Protein AF-A0A4P5X257-F1 (afdb_monomer)

Secondary structure (DSSP, 8-state):
---HHHHHHHHHHS-HHHHHHHHHHHHTTS-GGGSPPPPHHHHHHHHHHHHHHHTT-SPP--HHHHHHHHHHHTT---

Foldseek 3Di:
DDDPVRVVVVLVPDDPVVNVVVVVVVVVPDDPVNDDDDDPVVVVVVVVVVVCVVVVVDDDDDPVVVVVVVCVVVVVND

Radius of gyration: 18.59 Å; Cα contacts (8 Å, |Δi|>4): 16; chains: 1; bounding box: 46×22×42 Å

Sequence (78 aa):
MSTIEEILAAVRLLPGTDRGRLIPLIWDEVSPADWASPAAPWLTESQRRSSEIDQGTMVTADWDVVRQRARRATGLHQ

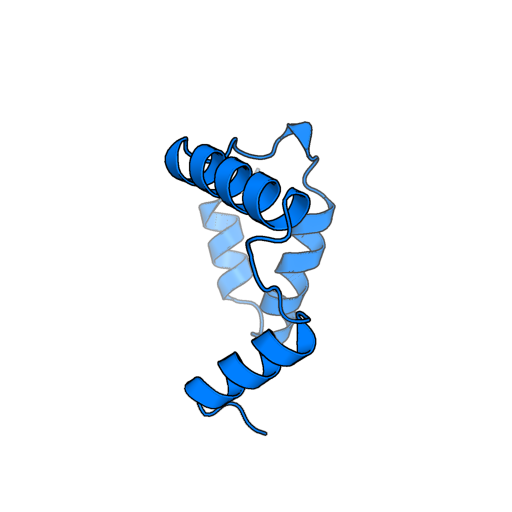Mean predicted aligned error: 7.38 Å

Structure (mmCIF, N/CA/C/O backbone):
data_AF-A0A4P5X257-F1
#
_entry.id   AF-A0A4P5X257-F1
#
loop_
_atom_site.group_PDB
_atom_site.id
_atom_site.type_symbol
_atom_site.label_atom_id
_atom_site.label_alt_id
_atom_site.label_comp_id
_atom_site.label_asym_id
_atom_site.label_entity_id
_atom_site.label_seq_id
_atom_site.pdb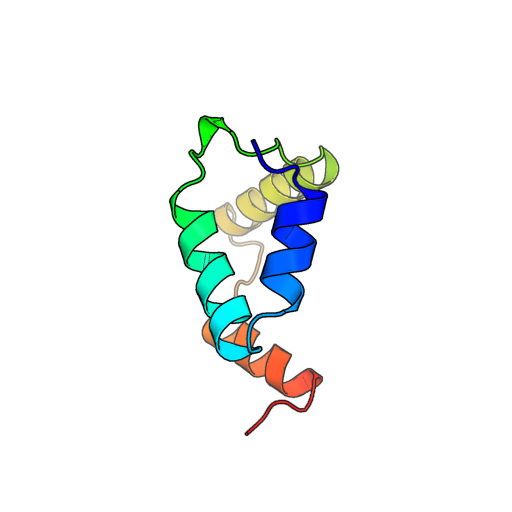x_PDB_ins_code
_atom_site.Cartn_x
_atom_site.Cartn_y
_atom_site.Cartn_z
_atom_site.occupancy
_atom_site.B_iso_or_equiv
_atom_site.auth_seq_id
_atom_site.auth_comp_id
_atom_site.auth_asym_id
_atom_site.auth_atom_id
_atom_site.pdbx_PDB_model_num
ATOM 1 N N . MET A 1 1 ? 28.245 -4.667 -9.146 1.00 60.66 1 MET A N 1
ATOM 2 C CA . MET A 1 1 ? 27.066 -4.289 -8.342 1.00 60.66 1 MET A CA 1
ATOM 3 C C . MET A 1 1 ? 26.331 -3.232 -9.126 1.00 60.66 1 MET A C 1
ATOM 5 O O . MET A 1 1 ? 26.999 -2.306 -9.562 1.00 60.66 1 MET A O 1
ATOM 9 N N . SER A 1 2 ? 25.031 -3.400 -9.349 1.00 81.62 2 SER A N 1
ATOM 10 C CA . SER A 1 2 ? 24.226 -2.366 -10.002 1.00 81.62 2 SER A CA 1
ATOM 11 C C . SER A 1 2 ? 23.705 -1.376 -8.966 1.00 81.62 2 SER A C 1
ATOM 13 O O . SER A 1 2 ? 23.389 -1.787 -7.848 1.00 81.62 2 SER A O 1
ATOM 15 N N . THR A 1 3 ? 23.621 -0.092 -9.309 1.00 94.62 3 THR A N 1
ATOM 16 C CA . THR A 1 3 ? 22.985 0.905 -8.431 1.00 94.62 3 THR A CA 1
ATOM 17 C C . THR A 1 3 ? 21.458 0.801 -8.504 1.00 94.62 3 THR A C 1
ATOM 19 O O . THR A 1 3 ? 20.902 0.197 -9.427 1.00 94.62 3 THR A O 1
ATOM 22 N N . ILE A 1 4 ? 20.753 1.401 -7.540 1.00 92.62 4 ILE A N 1
ATOM 23 C CA . ILE A 1 4 ? 19.282 1.467 -7.566 1.00 92.62 4 ILE A CA 1
ATOM 24 C C . ILE A 1 4 ? 18.800 2.166 -8.845 1.00 92.62 4 ILE A C 1
ATOM 26 O O . ILE A 1 4 ? 17.826 1.735 -9.457 1.00 92.62 4 ILE A O 1
ATOM 30 N N . GLU A 1 5 ? 19.499 3.205 -9.294 1.00 95.31 5 GLU A N 1
ATOM 31 C CA . GLU A 1 5 ? 19.173 3.949 -10.510 1.00 95.31 5 GLU A CA 1
ATOM 32 C C . GLU A 1 5 ? 19.310 3.080 -11.765 1.00 95.31 5 GLU A C 1
ATOM 34 O O . GLU A 1 5 ? 18.441 3.132 -12.637 1.00 95.31 5 GLU A O 1
ATOM 39 N N . GLU A 1 6 ? 20.352 2.248 -11.846 1.00 95.94 6 GLU A N 1
ATOM 40 C CA . GLU A 1 6 ? 20.553 1.304 -12.952 1.00 95.94 6 GLU A CA 1
ATOM 41 C C . GLU A 1 6 ? 19.464 0.224 -12.978 1.00 95.94 6 GLU A C 1
ATOM 43 O O . GLU A 1 6 ? 18.923 -0.091 -14.041 1.00 95.94 6 GLU A O 1
ATOM 48 N N . ILE A 1 7 ? 19.077 -0.295 -11.807 1.00 93.44 7 ILE A N 1
ATOM 49 C CA . ILE A 1 7 ? 17.972 -1.254 -11.675 1.00 93.44 7 ILE A CA 1
ATOM 50 C C . ILE A 1 7 ? 16.658 -0.604 -12.125 1.00 93.44 7 ILE A C 1
ATOM 52 O O . ILE A 1 7 ? 15.921 -1.182 -12.923 1.00 93.44 7 ILE A O 1
ATOM 56 N N . LEU A 1 8 ? 16.369 0.622 -11.680 1.00 93.88 8 LEU A N 1
ATOM 57 C CA . LEU A 1 8 ? 15.167 1.353 -12.088 1.00 93.88 8 LEU A CA 1
ATOM 58 C C . LEU A 1 8 ? 15.157 1.658 -13.589 1.00 93.88 8 LEU A C 1
ATOM 60 O O . LEU A 1 8 ? 14.099 1.588 -14.219 1.00 93.88 8 LEU A O 1
ATOM 64 N N . ALA A 1 9 ? 16.312 1.979 -14.176 1.00 95.38 9 ALA A N 1
ATOM 65 C CA . ALA A 1 9 ? 16.442 2.164 -15.616 1.00 95.38 9 ALA A CA 1
ATOM 66 C C . ALA A 1 9 ? 16.108 0.869 -16.372 1.00 95.38 9 ALA A C 1
ATOM 68 O O . ALA A 1 9 ? 15.310 0.909 -17.307 1.00 95.38 9 ALA A O 1
ATOM 69 N N . ALA A 1 10 ? 16.622 -0.279 -15.921 1.00 94.50 10 ALA A N 1
ATOM 70 C CA . ALA A 1 10 ? 16.310 -1.580 -16.508 1.00 94.50 10 ALA A CA 1
ATOM 71 C C . ALA A 1 10 ? 14.821 -1.942 -16.372 1.00 94.50 10 ALA A C 1
ATOM 73 O O . ALA A 1 10 ? 14.188 -2.332 -17.353 1.00 94.50 10 ALA A O 1
ATOM 74 N N . VAL A 1 11 ? 14.222 -1.733 -15.193 1.00 94.44 11 VAL A N 1
ATOM 75 C CA . VAL A 1 11 ? 12.786 -1.974 -14.964 1.00 94.44 11 VAL A CA 1
ATOM 76 C C . VAL A 1 11 ? 11.927 -1.125 -15.902 1.00 94.44 11 VAL A C 1
ATOM 78 O O . VAL A 1 11 ? 10.920 -1.606 -16.414 1.00 94.44 11 VAL A O 1
ATOM 81 N N . ARG A 1 12 ? 12.315 0.126 -16.182 1.00 94.50 12 ARG A N 1
ATOM 82 C CA . ARG A 1 12 ? 11.571 1.013 -17.096 1.00 94.50 12 ARG A CA 1
ATOM 83 C C . ARG A 1 12 ? 11.553 0.531 -18.547 1.00 94.50 12 ARG A C 1
ATOM 85 O O . ARG A 1 12 ? 10.622 0.907 -19.255 1.00 94.50 12 ARG A O 1
ATOM 92 N N . LEU A 1 13 ? 12.522 -0.285 -18.966 1.00 96.38 13 LEU A N 1
ATOM 93 C CA . LEU A 1 13 ? 12.583 -0.871 -20.311 1.00 96.38 13 LEU A CA 1
ATOM 94 C C . LEU A 1 13 ? 11.661 -2.088 -20.480 1.00 96.38 13 LEU A C 1
ATOM 96 O O . LEU A 1 13 ? 11.401 -2.501 -21.609 1.00 96.38 13 LEU A O 1
ATOM 100 N N . LEU A 1 14 ? 11.157 -2.663 -19.385 1.00 95.06 14 LEU A N 1
ATOM 101 C CA . LEU A 1 14 ? 10.275 -3.824 -19.442 1.00 95.06 14 LEU A CA 1
ATOM 102 C C . LEU A 1 14 ? 8.857 -3.453 -19.915 1.00 95.06 14 LEU A C 1
ATOM 104 O O . LEU A 1 14 ? 8.364 -2.355 -19.618 1.00 95.06 14 LEU A O 1
ATOM 108 N N . PRO A 1 15 ? 8.143 -4.389 -20.570 1.00 95.81 15 PRO A N 1
ATOM 109 C CA . PRO A 1 15 ? 6.717 -4.252 -20.838 1.00 95.81 15 PRO A CA 1
ATOM 110 C C . PRO A 1 15 ? 5.917 -3.927 -19.569 1.00 95.81 15 PRO A C 1
ATOM 112 O O . PRO A 1 15 ? 6.245 -4.366 -18.467 1.00 95.81 15 PRO A O 1
ATOM 115 N N . GLY A 1 16 ? 4.819 -3.176 -19.713 1.00 91.38 16 GLY A N 1
ATOM 116 C CA . GLY A 1 16 ? 3.959 -2.791 -18.584 1.00 91.38 16 GLY A CA 1
ATOM 117 C C . GLY A 1 16 ? 3.468 -3.978 -17.748 1.00 91.38 16 GLY A C 1
ATOM 118 O O . GLY A 1 16 ? 3.430 -3.885 -16.523 1.00 91.38 16 GLY A O 1
ATOM 119 N N . THR A 1 17 ? 3.168 -5.099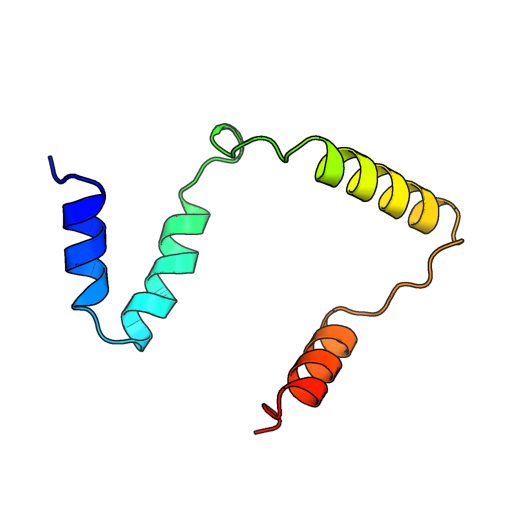 -18.403 1.00 91.69 17 THR A N 1
ATOM 120 C CA . THR A 1 17 ? 2.776 -6.361 -17.762 1.00 91.69 17 THR A CA 1
ATOM 121 C C . THR A 1 17 ? 3.875 -6.919 -16.865 1.00 91.69 17 THR A C 1
ATOM 123 O O . THR A 1 17 ? 3.600 -7.312 -15.735 1.00 91.69 17 THR A O 1
ATOM 126 N N . ASP A 1 18 ? 5.124 -6.902 -17.325 1.00 93.44 18 ASP A N 1
ATOM 127 C CA . ASP A 1 18 ? 6.257 -7.445 -16.575 1.00 93.44 18 ASP A CA 1
ATOM 128 C C . ASP A 1 18 ? 6.657 -6.516 -15.428 1.00 93.44 18 ASP A C 1
ATOM 130 O O . ASP A 1 18 ? 6.895 -6.983 -14.316 1.00 93.44 18 ASP A O 1
ATOM 134 N N . ARG A 1 19 ? 6.599 -5.193 -15.639 1.00 93.50 19 ARG A N 1
ATOM 135 C CA . ARG A 1 19 ? 6.763 -4.210 -14.553 1.00 93.50 19 ARG A CA 1
ATOM 136 C C . ARG A 1 19 ? 5.745 -4.419 -13.435 1.00 93.50 19 ARG A C 1
ATOM 138 O O . ARG A 1 19 ? 6.110 -4.377 -12.266 1.00 93.50 19 ARG A O 1
ATOM 145 N N . GLY A 1 20 ? 4.482 -4.673 -13.784 1.00 89.75 20 GLY A N 1
ATOM 146 C CA . GLY A 1 20 ? 3.431 -4.955 -12.804 1.00 89.75 20 GLY A CA 1
ATOM 147 C C . GLY A 1 20 ? 3.677 -6.246 -12.019 1.00 89.75 20 GLY A C 1
ATOM 148 O O . GLY A 1 20 ? 3.407 -6.289 -10.822 1.00 89.75 20 GLY A O 1
ATOM 149 N N . ARG A 1 21 ? 4.235 -7.277 -12.666 1.00 90.38 21 ARG A N 1
ATOM 150 C CA . ARG A 1 21 ? 4.585 -8.554 -12.022 1.00 90.38 21 ARG A CA 1
ATOM 151 C C . ARG A 1 21 ? 5.783 -8.450 -11.080 1.00 90.38 21 ARG A C 1
ATOM 153 O O . ARG A 1 21 ? 5.851 -9.223 -10.135 1.00 90.38 21 ARG A O 1
ATOM 160 N N . LEU A 1 22 ? 6.704 -7.512 -11.3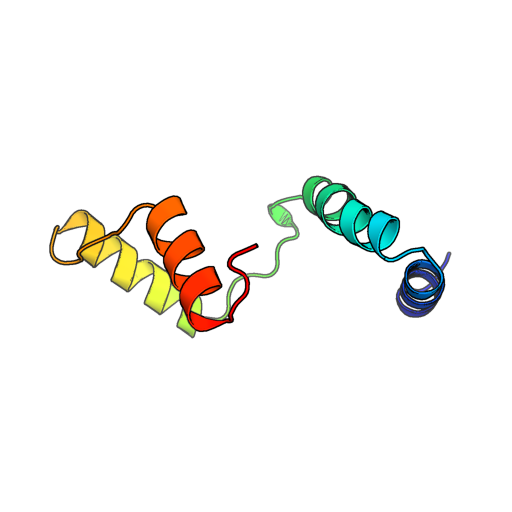09 1.00 91.50 22 LEU A N 1
ATOM 161 C CA . LEU A 1 22 ? 7.875 -7.327 -10.444 1.00 91.50 22 LEU A CA 1
ATOM 162 C C . LEU A 1 22 ? 7.522 -6.829 -9.041 1.00 91.50 22 LEU A C 1
ATOM 164 O O . LEU A 1 22 ? 8.188 -7.212 -8.089 1.00 91.50 22 LEU A O 1
ATOM 168 N N . ILE A 1 23 ? 6.490 -5.993 -8.902 1.00 86.31 23 ILE A N 1
ATOM 169 C CA . ILE A 1 23 ? 6.105 -5.405 -7.610 1.00 86.31 23 ILE A CA 1
ATOM 170 C C . ILE A 1 23 ? 5.844 -6.480 -6.541 1.00 86.31 23 ILE A C 1
ATOM 172 O O . ILE A 1 23 ? 6.510 -6.421 -5.511 1.00 86.31 23 ILE A O 1
ATOM 176 N N . PRO A 1 24 ? 4.942 -7.464 -6.746 1.00 90.19 24 PRO A N 1
ATOM 177 C CA . PRO A 1 24 ? 4.715 -8.506 -5.745 1.00 90.19 24 PRO A CA 1
ATOM 178 C C . PRO A 1 24 ? 5.946 -9.398 -5.531 1.00 90.19 24 PRO A C 1
ATOM 180 O O . PRO A 1 24 ? 6.250 -9.726 -4.394 1.00 90.19 24 PRO A O 1
ATOM 183 N N . LEU A 1 25 ? 6.702 -9.716 -6.591 1.00 91.12 25 LEU A N 1
ATOM 184 C CA . LEU A 1 25 ? 7.912 -10.545 -6.483 1.00 91.12 25 LEU A CA 1
ATOM 185 C C . LEU A 1 25 ? 8.998 -9.905 -5.614 1.00 91.12 25 LEU A C 1
ATOM 187 O O . LEU A 1 25 ? 9.717 -10.611 -4.928 1.00 91.12 25 LEU A O 1
ATOM 191 N N . ILE A 1 26 ? 9.141 -8.580 -5.667 1.00 89.31 26 ILE A N 1
ATOM 192 C CA . ILE A 1 26 ? 10.101 -7.860 -4.825 1.00 89.31 26 ILE A CA 1
ATOM 193 C C . ILE A 1 26 ? 9.535 -7.687 -3.417 1.00 89.31 26 ILE A C 1
ATOM 195 O O . ILE A 1 26 ? 10.272 -7.814 -2.448 1.00 89.31 26 ILE A O 1
ATOM 199 N N . TRP A 1 27 ? 8.239 -7.387 -3.303 1.00 87.62 27 TRP A N 1
ATOM 200 C CA . TRP A 1 27 ? 7.583 -7.141 -2.022 1.00 87.62 27 TRP A CA 1
ATOM 201 C C . TRP A 1 27 ? 7.688 -8.336 -1.068 1.00 87.62 27 TRP A C 1
ATOM 203 O O . TRP A 1 27 ? 8.002 -8.143 0.104 1.00 87.62 27 TRP A O 1
ATOM 213 N N . ASP A 1 28 ? 7.488 -9.553 -1.577 1.00 86.75 28 ASP A N 1
ATOM 214 C CA . ASP A 1 28 ? 7.512 -10.781 -0.771 1.00 86.75 28 ASP A CA 1
ATOM 215 C C . ASP A 1 28 ? 8.916 -11.136 -0.238 1.00 86.75 28 ASP A C 1
ATOM 217 O O . ASP A 1 28 ? 9.039 -11.875 0.737 1.00 86.75 28 ASP A O 1
ATOM 221 N N . GLU A 1 29 ? 9.974 -10.576 -0.829 1.00 90.44 29 GLU A N 1
ATOM 222 C CA . GLU A 1 29 ? 11.369 -10.801 -0.424 1.00 90.44 29 GLU A CA 1
ATOM 223 C C . GLU A 1 29 ? 11.844 -9.811 0.658 1.00 90.44 29 GLU A C 1
ATOM 225 O O . GLU A 1 29 ? 12.924 -9.977 1.230 1.00 90.44 29 GLU A O 1
ATOM 230 N N . VAL A 1 30 ? 11.065 -8.764 0.965 1.00 89.44 30 VAL A N 1
ATOM 231 C CA . VAL A 1 30 ? 11.436 -7.776 1.987 1.00 89.44 30 VAL A CA 1
ATOM 232 C C . VAL A 1 30 ? 10.992 -8.260 3.366 1.00 89.44 30 VAL A C 1
ATOM 234 O O . VAL A 1 30 ? 9.803 -8.249 3.694 1.00 89.44 30 VAL A O 1
ATOM 237 N N . SER A 1 31 ? 11.961 -8.613 4.213 1.00 89.56 31 SER A N 1
ATOM 238 C CA . SER A 1 31 ? 11.704 -8.979 5.608 1.00 89.56 31 SER A CA 1
ATOM 239 C C . SER A 1 31 ? 10.952 -7.862 6.348 1.00 89.56 31 SER A C 1
ATOM 241 O O . SER A 1 31 ? 11.344 -6.697 6.247 1.00 89.56 31 SER A O 1
ATOM 243 N N . PRO A 1 32 ? 9.940 -8.186 7.177 1.00 87.44 32 PRO A N 1
ATOM 244 C CA . PRO A 1 32 ? 9.272 -7.204 8.031 1.00 87.44 32 PRO A CA 1
ATOM 245 C C . PRO A 1 32 ? 10.215 -6.420 8.953 1.00 87.44 32 PRO A C 1
ATOM 247 O O . PRO A 1 32 ? 9.892 -5.306 9.354 1.00 87.44 32 PRO A O 1
ATOM 250 N N . ALA A 1 33 ? 11.381 -6.984 9.286 1.00 88.81 33 ALA A N 1
ATOM 251 C CA . ALA A 1 33 ? 12.395 -6.302 10.088 1.00 88.81 33 ALA A CA 1
ATOM 252 C C . ALA A 1 33 ? 13.050 -5.117 9.354 1.00 88.81 33 ALA A C 1
ATOM 254 O O . ALA A 1 33 ? 13.520 -4.186 10.005 1.00 88.81 33 ALA A O 1
ATOM 255 N N . ASP A 1 34 ? 13.051 -5.142 8.020 1.00 89.62 34 ASP A N 1
ATOM 256 C CA . ASP A 1 34 ? 13.647 -4.110 7.167 1.00 89.62 34 ASP A CA 1
ATOM 257 C C . ASP A 1 34 ? 12.624 -3.051 6.730 1.00 89.62 34 ASP A C 1
ATOM 259 O O . ASP A 1 34 ? 12.949 -2.110 6.001 1.00 89.62 34 ASP A O 1
ATOM 263 N N . TRP A 1 35 ? 11.365 -3.184 7.157 1.00 87.56 35 TRP A N 1
ATOM 264 C CA . TRP A 1 35 ? 10.330 -2.216 6.825 1.00 87.56 35 TRP A CA 1
ATOM 265 C C . TRP A 1 35 ? 10.604 -0.886 7.524 1.00 87.56 35 TRP A C 1
ATOM 267 O O . TRP A 1 35 ? 10.861 -0.818 8.728 1.00 87.56 35 TRP A O 1
ATOM 277 N N . ALA A 1 36 ? 10.493 0.205 6.768 1.00 86.06 36 ALA A N 1
ATOM 278 C CA . ALA A 1 36 ? 10.541 1.536 7.349 1.00 86.06 36 ALA A CA 1
ATOM 279 C C . ALA A 1 36 ? 9.403 1.695 8.368 1.00 86.06 36 ALA A C 1
ATOM 281 O O . ALA A 1 36 ? 8.242 1.399 8.069 1.00 86.06 36 ALA A O 1
ATOM 282 N N . SER A 1 37 ? 9.723 2.199 9.564 1.00 85.88 37 SER A N 1
ATOM 283 C CA . SER A 1 37 ? 8.682 2.509 10.543 1.00 85.88 37 SER A CA 1
ATOM 284 C C . SER A 1 37 ? 7.741 3.582 9.984 1.00 85.88 37 SER A C 1
ATOM 286 O O . SER A 1 37 ? 8.217 4.582 9.432 1.00 85.88 37 SER A O 1
ATOM 288 N N . PRO A 1 38 ? 6.414 3.416 10.131 1.00 87.75 38 PRO A N 1
ATOM 289 C CA . PRO A 1 38 ? 5.458 4.433 9.723 1.00 87.75 38 PRO A CA 1
ATOM 290 C C . PRO A 1 38 ? 5.748 5.767 10.413 1.00 87.75 38 PRO A C 1
ATOM 292 O O . PRO A 1 38 ? 6.123 5.810 11.586 1.00 87.75 38 PRO A O 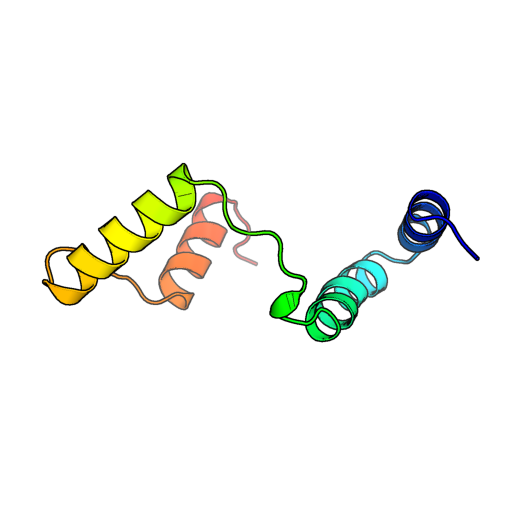1
ATOM 295 N N . ALA A 1 39 ? 5.526 6.876 9.707 1.00 92.56 39 ALA A N 1
ATOM 296 C CA . ALA A 1 39 ? 5.622 8.194 10.323 1.00 92.56 39 ALA A CA 1
ATOM 297 C C . ALA A 1 39 ? 4.616 8.326 11.484 1.00 92.56 39 ALA A C 1
ATOM 299 O O . ALA A 1 39 ? 3.503 7.799 11.411 1.00 92.56 39 ALA A O 1
ATOM 300 N N . ALA A 1 40 ? 4.978 9.084 12.524 1.00 93.88 40 ALA A N 1
ATOM 301 C CA . ALA A 1 40 ? 4.168 9.234 13.737 1.00 93.88 40 ALA A CA 1
ATOM 302 C C . ALA A 1 40 ? 2.677 9.570 13.489 1.00 93.88 40 ALA A C 1
ATOM 304 O O . ALA A 1 40 ? 1.836 8.950 14.137 1.00 93.88 40 ALA A O 1
ATOM 305 N N . PRO A 1 41 ? 2.299 10.449 12.532 1.00 95.56 41 PRO A N 1
ATOM 306 C CA . PRO A 1 41 ? 0.886 10.720 12.253 1.00 95.56 41 PRO A CA 1
ATOM 307 C C . PRO A 1 41 ? 0.098 9.476 11.824 1.00 95.56 41 PRO A C 1
ATOM 309 O O . PRO A 1 41 ? -1.059 9.316 12.206 1.00 95.56 41 PRO A O 1
ATOM 312 N N . TRP A 1 42 ? 0.728 8.574 11.065 1.00 93.69 42 TRP A N 1
ATOM 313 C CA . TRP A 1 42 ? 0.100 7.331 10.619 1.00 93.69 42 TRP A CA 1
ATOM 314 C C . TRP A 1 42 ? -0.023 6.312 11.743 1.00 93.69 42 TRP A C 1
ATOM 316 O O . TRP A 1 42 ? -1.023 5.602 11.802 1.00 93.69 42 TRP A O 1
ATOM 326 N N . LEU A 1 43 ? 0.946 6.272 12.660 1.00 94.62 43 LEU A N 1
ATOM 327 C CA . LEU A 1 43 ? 0.857 5.427 13.847 1.00 94.62 43 LEU A CA 1
ATOM 328 C C . LEU A 1 43 ? -0.303 5.868 14.751 1.00 94.62 43 LEU A C 1
ATOM 330 O O . LEU A 1 43 ? -1.125 5.038 15.134 1.00 94.62 43 LEU A O 1
ATOM 334 N N . THR A 1 44 ? -0.410 7.173 15.025 1.00 95.38 44 THR A N 1
ATOM 335 C CA . THR A 1 44 ? -1.510 7.754 15.811 1.00 95.38 44 THR A CA 1
ATOM 336 C C . THR A 1 44 ? -2.863 7.461 15.174 1.00 95.38 44 THR A C 1
ATOM 338 O O . THR A 1 44 ? -3.793 7.026 15.850 1.00 95.38 44 THR A O 1
ATOM 341 N N . GLU A 1 45 ? -2.980 7.663 13.862 1.00 95.06 45 GLU A N 1
ATOM 342 C CA . GLU A 1 45 ? -4.226 7.398 13.146 1.00 95.06 45 GLU A CA 1
ATOM 343 C C . GLU A 1 45 ? -4.582 5.908 13.150 1.00 95.06 45 GLU A C 1
ATOM 345 O O . GLU A 1 45 ? -5.745 5.555 13.350 1.00 95.06 45 GLU A O 1
ATOM 350 N N . SER A 1 46 ? -3.593 5.026 12.981 1.00 93.44 46 SER A N 1
ATOM 351 C CA . SER A 1 46 ? -3.807 3.582 13.071 1.00 93.44 46 SER A CA 1
ATOM 352 C C . SER A 1 46 ? -4.338 3.190 14.449 1.00 93.44 46 SER A C 1
ATOM 354 O O . SER A 1 46 ? -5.319 2.460 14.529 1.00 93.44 46 SER A O 1
ATOM 356 N N . GLN A 1 47 ? -3.737 3.701 15.526 1.00 95.44 47 GLN A N 1
ATOM 357 C CA . GLN A 1 47 ? -4.174 3.427 16.899 1.00 95.44 47 GLN A CA 1
ATOM 358 C C . GLN A 1 47 ? -5.592 3.942 17.160 1.00 95.44 47 GLN A C 1
ATOM 360 O O . GLN A 1 47 ? -6.415 3.219 17.722 1.00 95.44 47 GLN A O 1
ATOM 365 N N . ARG A 1 48 ? -5.901 5.164 16.706 1.00 96.12 48 ARG A N 1
ATOM 366 C CA . ARG A 1 48 ? -7.240 5.752 16.826 1.00 96.12 48 ARG A CA 1
ATOM 367 C C . ARG A 1 48 ? -8.290 4.887 16.125 1.00 96.12 48 ARG A C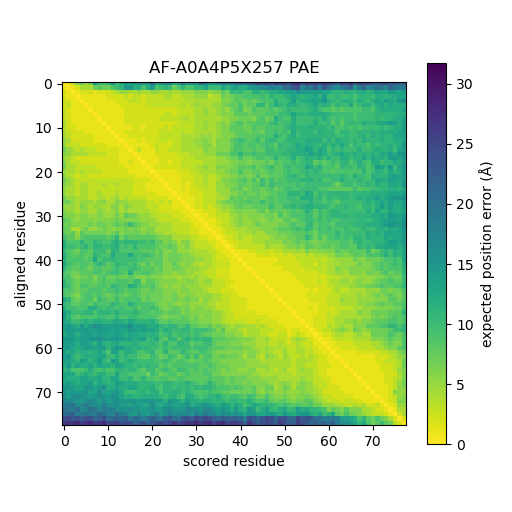 1
ATOM 369 O O . ARG A 1 48 ? -9.295 4.548 16.740 1.00 96.12 48 ARG A O 1
ATOM 376 N N . ARG A 1 49 ? -8.052 4.486 14.869 1.00 95.00 49 ARG A N 1
ATOM 377 C CA . ARG A 1 49 ? -9.004 3.655 14.108 1.00 95.00 49 ARG A CA 1
ATOM 378 C C . ARG A 1 49 ? -9.175 2.264 14.699 1.00 95.00 49 ARG A C 1
ATOM 380 O O . ARG A 1 49 ? -10.306 1.799 14.772 1.00 95.00 49 ARG A O 1
ATOM 387 N N . SER A 1 50 ? -8.093 1.623 15.144 1.00 94.00 50 SER A N 1
ATOM 388 C CA . SER A 1 50 ? -8.188 0.335 15.840 1.00 94.00 50 SER A CA 1
ATOM 389 C C . SER A 1 50 ? -9.072 0.453 17.081 1.00 94.00 50 SER A C 1
ATOM 391 O O . SER A 1 50 ? -10.006 -0.323 17.233 1.00 94.00 50 SER A O 1
ATOM 393 N N . SER A 1 51 ? -8.864 1.491 17.898 1.00 96.62 51 SER A N 1
ATOM 394 C CA . SER A 1 51 ? -9.681 1.726 19.091 1.00 96.62 51 SER A CA 1
ATOM 395 C C . SER A 1 51 ? -11.162 1.950 18.773 1.00 96.62 51 SER A C 1
ATOM 397 O O . SER A 1 51 ? -12.019 1.484 19.517 1.00 96.62 51 SER A O 1
ATOM 399 N N . GLU A 1 52 ? -11.490 2.679 17.706 1.00 96.88 52 GLU A N 1
ATOM 400 C CA . GLU A 1 52 ? -12.887 2.921 17.318 1.00 96.88 52 GLU A CA 1
ATOM 401 C C . GLU A 1 52 ? -13.568 1.664 16.761 1.00 96.88 52 GLU A C 1
ATOM 403 O O . GLU A 1 52 ? -14.763 1.457 16.977 1.00 96.88 52 GLU A O 1
ATOM 408 N N . ILE A 1 53 ? -12.816 0.803 16.072 1.00 94.62 53 ILE A N 1
ATOM 409 C CA . ILE A 1 53 ? -13.304 -0.507 15.626 1.00 94.62 53 ILE A CA 1
ATOM 410 C C . ILE A 1 53 ? -13.572 -1.405 16.839 1.00 94.62 53 ILE A C 1
ATOM 412 O O . ILE A 1 53 ? -14.664 -1.959 16.946 1.00 94.62 53 ILE A O 1
ATOM 416 N N . ASP A 1 54 ? -12.626 -1.491 17.778 1.00 94.75 54 ASP A N 1
ATOM 417 C CA . A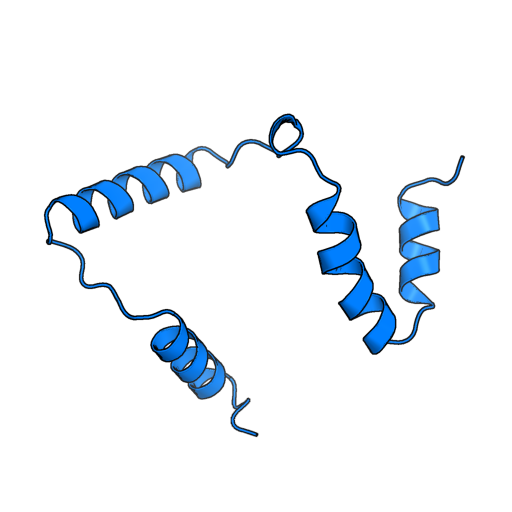SP A 1 54 ? -12.748 -2.325 18.981 1.00 94.75 54 ASP A CA 1
ATOM 418 C C . ASP A 1 54 ? -13.914 -1.883 19.880 1.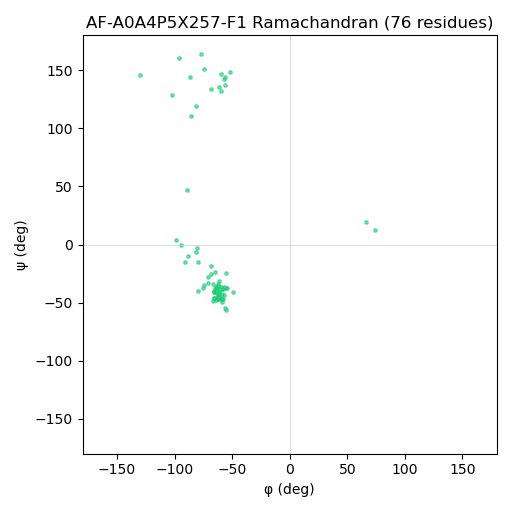00 94.75 54 ASP A C 1
ATOM 420 O O . ASP A 1 54 ? -14.588 -2.705 20.499 1.00 94.75 54 ASP A O 1
ATOM 424 N N . GLN A 1 55 ? -14.190 -0.577 19.928 1.00 95.81 55 GLN A N 1
ATOM 425 C CA . GLN A 1 55 ? -15.323 -0.001 20.660 1.00 95.81 55 GLN A CA 1
ATOM 426 C C . GLN A 1 55 ? -16.652 -0.087 19.892 1.00 95.81 55 GLN A C 1
ATOM 428 O O . GLN A 1 55 ? -17.693 0.280 20.436 1.00 95.81 55 GLN A O 1
ATOM 433 N N . GLY A 1 56 ? -16.637 -0.526 18.629 1.00 94.50 56 GLY A N 1
ATOM 434 C CA . GLY A 1 56 ? -17.816 -0.548 17.763 1.00 94.50 56 GLY A CA 1
ATOM 435 C C . GLY A 1 56 ? -18.347 0.843 17.395 1.00 94.50 56 GLY A C 1
ATOM 436 O O . GLY A 1 56 ? -19.506 0.976 17.007 1.00 94.50 56 GLY A O 1
ATOM 437 N N . THR A 1 57 ? -17.529 1.889 17.531 1.00 95.38 57 THR A N 1
ATOM 438 C CA . THR A 1 57 ? -17.895 3.280 17.217 1.00 95.38 57 THR A CA 1
ATOM 439 C C . THR A 1 57 ? -17.574 3.658 15.770 1.00 95.38 57 THR A C 1
ATOM 441 O O . THR A 1 57 ? -18.115 4.641 15.260 1.00 95.38 57 THR A O 1
ATOM 444 N N . MET A 1 58 ? -16.756 2.858 15.077 1.00 93.44 58 MET A N 1
ATOM 445 C CA . MET A 1 58 ? -16.489 2.990 13.645 1.00 93.44 58 MET A CA 1
ATOM 446 C C . MET A 1 58 ? -17.264 1.955 12.823 1.00 93.44 58 MET A C 1
ATOM 448 O O . MET A 1 58 ? -17.155 0.750 13.036 1.00 93.44 58 MET A O 1
ATOM 452 N N . VAL A 1 59 ? -17.977 2.431 11.800 1.00 89.94 59 VAL A N 1
ATOM 453 C CA . VAL A 1 59 ? -18.564 1.569 10.766 1.00 89.94 59 VAL A CA 1
ATOM 454 C C . VAL A 1 59 ? -17.491 1.221 9.740 1.00 89.94 59 VAL A C 1
ATOM 456 O O . VAL A 1 59 ? -16.951 2.101 9.067 1.00 89.94 59 VAL A O 1
ATOM 459 N N . THR A 1 60 ? -17.206 -0.067 9.594 1.00 91.62 60 THR A N 1
ATOM 460 C CA . THR A 1 60 ? -16.330 -0.588 8.544 1.00 91.62 60 THR A CA 1
ATOM 461 C C . THR A 1 60 ? -17.155 -1.066 7.350 1.00 91.62 60 THR A C 1
ATOM 463 O O . THR A 1 60 ? -18.364 -1.285 7.432 1.00 91.62 60 THR A O 1
ATOM 466 N N . ALA A 1 61 ? -16.507 -1.177 6.196 1.00 93.25 61 ALA A N 1
ATOM 467 C CA . ALA A 1 61 ? -17.090 -1.786 5.011 1.00 93.25 61 ALA A CA 1
ATOM 468 C C . ALA A 1 61 ? -16.102 -2.807 4.464 1.00 93.25 61 ALA A C 1
ATOM 470 O O . ALA A 1 61 ? -14.891 -2.573 4.507 1.00 93.25 61 ALA A O 1
ATOM 471 N N . ASP A 1 62 ? -16.623 -3.898 3.909 1.00 93.62 62 ASP A N 1
ATOM 472 C CA . ASP A 1 62 ? -15.784 -4.906 3.276 1.00 93.62 62 ASP A CA 1
ATOM 473 C C . ASP A 1 62 ? -14.935 -4.296 2.166 1.00 93.62 62 ASP A C 1
ATOM 475 O O . ASP A 1 62 ? -15.379 -3.432 1.395 1.00 93.62 62 ASP A O 1
ATOM 479 N N . TRP A 1 63 ? -13.701 -4.782 2.061 1.00 90.31 63 TRP A N 1
ATOM 480 C CA . TRP A 1 63 ? -12.747 -4.270 1.088 1.00 90.31 63 TRP A CA 1
ATOM 481 C C . TRP A 1 63 ? -13.273 -4.361 -0.347 1.00 90.31 63 TRP A C 1
ATOM 483 O O . TRP A 1 63 ? -13.077 -3.428 -1.123 1.00 90.31 63 TRP A O 1
ATOM 493 N N . ASP A 1 64 ? -14.011 -5.415 -0.695 1.00 93.56 64 ASP A N 1
ATOM 494 C CA . ASP A 1 64 ? -14.611 -5.550 -2.024 1.00 93.56 64 ASP A CA 1
ATOM 495 C C . ASP A 1 64 ? -15.634 -4.445 -2.316 1.00 93.56 64 ASP A C 1
ATOM 497 O O . ASP A 1 64 ? -15.658 -3.888 -3.418 1.00 93.56 64 ASP A O 1
ATOM 501 N N . VAL A 1 65 ? -16.417 -4.040 -1.311 1.00 94.56 65 VAL A N 1
ATOM 502 C CA . VAL A 1 65 ? -17.365 -2.923 -1.425 1.00 94.56 65 VAL A CA 1
ATOM 503 C C . VAL A 1 65 ? -16.613 -1.608 -1.626 1.00 94.56 65 VAL A C 1
ATOM 505 O O . VAL A 1 65 ? -16.962 -0.823 -2.514 1.00 94.56 65 VAL A O 1
ATOM 508 N N . VAL A 1 66 ? -15.561 -1.365 -0.838 1.00 92.88 66 VAL A N 1
ATOM 509 C CA . VAL A 1 66 ? -14.720 -0.161 -0.950 1.00 92.88 66 VAL A CA 1
ATOM 510 C C . VAL A 1 66 ? -14.025 -0.104 -2.313 1.00 92.88 66 VAL A C 1
ATOM 512 O O . VAL A 1 66 ? -14.092 0.917 -2.999 1.00 92.88 66 VAL A O 1
ATOM 515 N N . ARG A 1 67 ? -13.429 -1.213 -2.758 1.00 90.62 67 ARG A N 1
ATOM 516 C CA . ARG A 1 67 ? -12.745 -1.344 -4.050 1.00 90.62 67 ARG A CA 1
ATOM 517 C C . ARG A 1 67 ? -13.690 -1.073 -5.217 1.00 90.62 67 ARG A C 1
ATOM 519 O O . ARG A 1 67 ? -13.336 -0.316 -6.122 1.00 90.62 67 ARG A O 1
ATOM 526 N N . GLN A 1 68 ? -14.898 -1.638 -5.201 1.00 92.81 68 GLN A N 1
ATOM 527 C CA . GLN A 1 68 ? -15.903 -1.365 -6.233 1.00 92.81 68 GLN A CA 1
ATOM 528 C C . GLN A 1 68 ? -16.337 0.104 -6.237 1.00 92.81 68 GLN A C 1
ATOM 530 O O . GLN A 1 68 ? -16.472 0.702 -7.304 1.00 92.81 68 GLN A O 1
ATOM 535 N N . ARG A 1 69 ? -16.534 0.717 -5.061 1.00 92.00 69 ARG A N 1
ATOM 536 C CA . ARG A 1 69 ? -16.847 2.153 -4.949 1.00 92.00 69 ARG A CA 1
ATOM 537 C C . ARG A 1 69 ? -15.721 3.031 -5.503 1.00 92.00 69 ARG A C 1
ATOM 539 O O . ARG A 1 69 ? -16.011 3.990 -6.210 1.00 92.00 69 ARG A O 1
ATOM 546 N N . ALA A 1 70 ? -14.462 2.684 -5.242 1.00 92.00 70 ALA A N 1
ATOM 547 C CA . ALA A 1 70 ? -13.307 3.415 -5.756 1.00 92.00 70 ALA A CA 1
ATOM 548 C C . ALA A 1 70 ? -13.208 3.321 -7.284 1.00 92.00 70 ALA A C 1
ATOM 550 O O . ALA A 1 70 ? -13.096 4.347 -7.948 1.00 92.00 70 ALA A O 1
ATOM 551 N N . ARG A 1 71 ? -13.362 2.115 -7.853 1.00 89.94 71 ARG A N 1
ATOM 552 C CA . ARG A 1 71 ? -13.491 1.945 -9.311 1.00 89.94 71 ARG A CA 1
ATOM 553 C C . ARG A 1 71 ? -14.647 2.788 -9.859 1.00 89.94 71 ARG A C 1
ATOM 555 O O . ARG A 1 71 ? -14.512 3.367 -10.935 1.00 89.94 71 ARG A O 1
ATOM 562 N N . ARG A 1 72 ? -15.761 2.893 -9.102 1.00 90.56 72 ARG A N 1
ATOM 563 C CA . ARG A 1 72 ? -16.948 3.744 -9.389 1.00 90.56 72 ARG A CA 1
ATOM 564 C C . ARG A 1 72 ? -16.585 5.194 -9.564 1.00 90.56 72 ARG A C 1
ATOM 566 O O . ARG A 1 72 ? -16.812 5.741 -10.639 1.00 90.56 72 ARG A O 1
ATOM 573 N N . ALA A 1 73 ? -15.915 5.752 -8.576 1.00 89.50 73 ALA A N 1
ATOM 574 C CA . ALA A 1 73 ? -15.474 7.132 -8.620 1.00 89.50 73 ALA A CA 1
ATOM 575 C C . ALA A 1 73 ? -14.501 7.441 -9.776 1.00 89.50 73 ALA A C 1
ATOM 577 O O . ALA A 1 73 ? -14.520 8.556 -10.286 1.00 89.50 73 ALA A O 1
ATOM 578 N N . THR A 1 74 ? -13.671 6.485 -10.208 1.00 87.94 74 THR A N 1
ATOM 579 C CA . THR A 1 74 ? -12.617 6.720 -11.215 1.00 87.94 74 THR A CA 1
ATOM 580 C C . THR A 1 74 ? -12.981 6.303 -12.644 1.00 87.94 74 THR A C 1
ATOM 582 O O . THR A 1 74 ? -12.136 6.385 -13.532 1.00 87.94 74 THR A O 1
ATOM 585 N N . GLY A 1 75 ? -14.21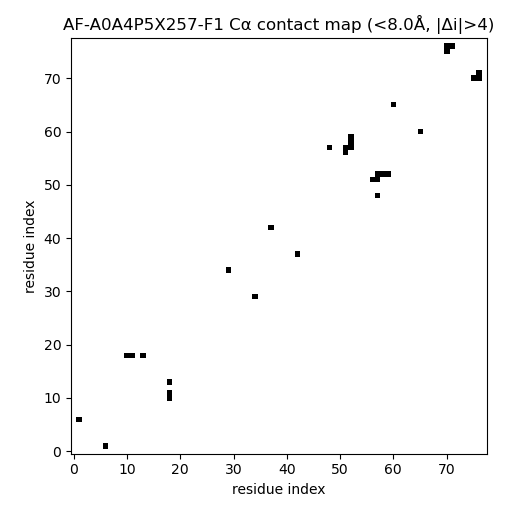6 5.850 -12.892 1.00 81.38 75 GLY A N 1
ATOM 586 C CA . GLY A 1 75 ? -14.660 5.426 -14.228 1.00 81.38 75 GLY A CA 1
ATOM 587 C C . GLY A 1 75 ? -14.100 4.077 -14.705 1.00 81.38 75 GLY A C 1
ATOM 588 O O . GLY A 1 75 ? -14.254 3.730 -15.871 1.00 81.38 75 GLY A O 1
ATOM 589 N N . LEU A 1 76 ? -13.493 3.284 -13.817 1.00 76.44 76 LEU A N 1
ATOM 590 C CA . LEU A 1 76 ? -12.871 1.989 -14.129 1.00 76.44 76 LEU A CA 1
ATOM 591 C C . LEU A 1 76 ? -13.869 0.805 -14.013 1.00 76.44 76 LEU A C 1
ATOM 593 O O . LEU A 1 76 ? -13.557 -0.194 -13.368 1.00 76.44 76 LEU A O 1
ATOM 597 N N . HIS A 1 77 ? -15.082 0.932 -14.578 1.00 66.38 77 HIS A N 1
ATOM 598 C CA . HIS A 1 77 ? -16.197 -0.055 -14.473 1.00 66.38 77 HIS A CA 1
ATOM 599 C C . HIS A 1 77 ? -16.123 -1.257 -15.397 1.00 66.38 77 HIS A C 1
ATOM 601 O O . HIS A 1 77 ? -17.022 -2.092 -15.340 1.00 66.38 77 HIS A O 1
ATOM 607 N N . GLN A 1 78 ? -15.123 -1.310 -16.269 1.00 55.75 78 GLN A N 1
ATOM 608 C CA . GLN A 1 78 ? -15.021 -2.370 -17.267 1.00 55.75 78 GLN A CA 1
ATOM 609 C C . GLN A 1 78 ? -14.541 -3.685 -16.655 1.00 55.75 78 GLN A C 1
ATOM 611 O O . GLN A 1 78 ? -13.619 -3.647 -15.802 1.00 55.75 78 GLN A O 1
#

Solvent-accessible surface area (backbone atoms only — not comparable to full-atom values): 4896 Å² total; per-residue (Å²): 135,81,52,73,68,56,52,52,54,55,51,68,72,44,57,73,70,57,49,61,56,46,54,62,65,54,55,76,71,57,54,79,88,74,53,79,78,73,56,66,72,56,49,54,49,51,53,52,52,51,50,29,47,77,68,65,75,47,89,80,75,58,66,69,59,53,52,53,51,52,30,57,78,70,72,59,78,124

pLDDT: mean 90.66, std 7.06, range [55.75, 96.88]